Protein AF-A0A959VP70-F1 (afdb_monomer)

Mean predicted aligned error: 4.27 Å

Solvent-accessible surface area (backbone atoms only — not comparable to full-atom values): 5812 Å² total; per-residue (Å²): 128,81,68,57,70,60,53,48,41,52,46,57,47,54,52,52,54,60,50,51,51,52,50,52,56,49,32,64,74,71,65,54,56,64,55,53,54,51,55,53,47,42,51,51,36,48,51,42,22,50,36,21,54,50,50,37,68,40,92,81,50,50,71,70,53,26,52,48,22,57,71,64,46,53,84,55,87,88,55,66,69,44,52,51,52,49,47,53,60,53,57,71,51,64,88,69,80,75,81,86,130

Foldseek 3Di:
DPPVVLVVLVVQLVVLVVVLVVLVVVCVVVVPDPLVNLVVVQVSLVSNLVSLVVNLPDPPDDPVSNVVSVVSRDHRDDDPVSVVVVVVVVVVCPPVDDDDD

Structure (mmCIF, N/CA/C/O backbone):
data_AF-A0A959VP70-F1
#
_entry.id   AF-A0A959VP70-F1
#
loop_
_atom_site.group_PDB
_atom_site.id
_atom_site.type_symbol
_atom_site.label_atom_id
_atom_site.label_alt_id
_atom_site.label_comp_id
_atom_site.label_asym_id
_atom_site.label_entity_id
_atom_site.label_seq_id
_atom_site.pdbx_PDB_ins_code
_atom_site.Cartn_x
_atom_site.Cartn_y
_atom_site.Cartn_z
_atom_site.occupancy
_atom_site.B_iso_or_equiv
_atom_site.auth_seq_id
_atom_site.auth_comp_id
_atom_site.auth_asym_id
_atom_site.auth_atom_id
_atom_site.pdbx_PDB_model_num
ATOM 1 N N . GLN A 1 1 ? -4.915 9.607 29.055 1.00 54.34 1 GLN A N 1
ATOM 2 C CA . GLN A 1 1 ? -3.877 9.560 28.006 1.00 54.34 1 GLN A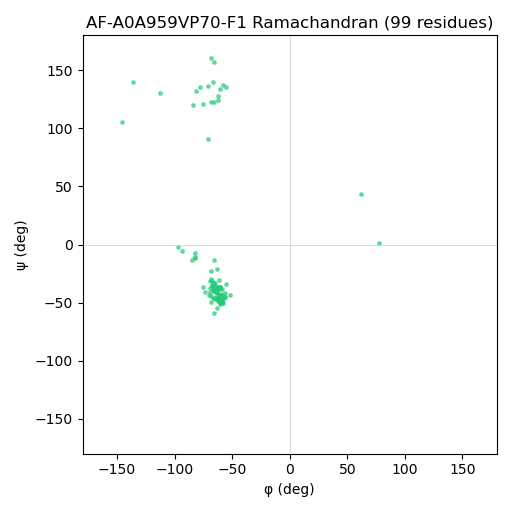 CA 1
ATOM 3 C C . GLN A 1 1 ? -4.635 9.486 26.687 1.00 54.34 1 GLN A C 1
ATOM 5 O O . GLN A 1 1 ? -5.500 8.627 26.590 1.00 54.34 1 GLN A O 1
ATOM 10 N N . LYS A 1 2 ? -4.468 10.442 25.757 1.00 60.03 2 LYS A N 1
ATOM 11 C CA . LYS A 1 2 ? -5.017 10.264 24.396 1.00 60.03 2 LYS A CA 1
ATOM 12 C C . LYS A 1 2 ? -4.408 8.979 23.841 1.00 60.03 2 LYS A C 1
ATOM 14 O O . LYS A 1 2 ? -3.226 8.753 24.089 1.00 60.03 2 LYS A O 1
ATOM 19 N N . ASP A 1 3 ? -5.206 8.156 23.175 1.00 81.50 3 ASP A N 1
ATOM 20 C CA . ASP A 1 3 ? -4.736 6.871 22.669 1.00 81.50 3 ASP A CA 1
ATOM 21 C C . ASP A 1 3 ? -3.769 7.088 21.497 1.00 81.50 3 ASP A C 1
ATOM 23 O O . ASP A 1 3 ? -4.167 7.272 20.346 1.00 81.50 3 ASP A O 1
ATOM 27 N N . LEU A 1 4 ? -2.487 7.191 21.840 1.00 86.06 4 LEU A N 1
ATOM 28 C CA . LEU A 1 4 ? -1.405 7.451 20.903 1.00 86.06 4 LEU A CA 1
ATOM 29 C C . LEU A 1 4 ? -1.209 6.266 19.956 1.00 86.06 4 LEU A C 1
ATOM 31 O O . LEU A 1 4 ? -0.949 6.484 18.778 1.00 86.06 4 LEU A O 1
ATOM 35 N N . ASP A 1 5 ? -1.396 5.045 20.455 1.00 87.44 5 ASP A N 1
ATOM 36 C CA . ASP A 1 5 ? -1.226 3.821 19.676 1.00 87.44 5 ASP A CA 1
ATOM 37 C C . ASP A 1 5 ? -2.330 3.690 18.625 1.00 87.44 5 ASP A C 1
ATOM 39 O O . ASP A 1 5 ? -2.062 3.266 17.503 1.00 87.44 5 ASP A O 1
ATOM 43 N N . PHE A 1 6 ? -3.565 4.092 18.947 1.00 91.44 6 PHE A N 1
ATOM 44 C CA . PHE A 1 6 ? -4.638 4.210 17.957 1.00 91.44 6 PHE A CA 1
ATOM 45 C C . PHE A 1 6 ? -4.291 5.237 16.871 1.00 91.44 6 PHE A C 1
ATOM 47 O O . PHE A 1 6 ? -4.432 4.960 15.680 1.00 91.44 6 PHE A O 1
ATOM 54 N N . LEU A 1 7 ? -3.843 6.433 17.274 1.00 93.25 7 LEU A N 1
ATOM 55 C CA . LEU A 1 7 ? -3.524 7.511 16.334 1.00 93.25 7 LEU A CA 1
ATOM 56 C C . LEU A 1 7 ? -2.339 7.166 15.430 1.00 93.25 7 LEU A C 1
ATOM 58 O O . LEU A 1 7 ? -2.334 7.591 14.277 1.00 93.25 7 LEU A O 1
ATOM 62 N N . LEU A 1 8 ? -1.365 6.410 15.937 1.00 94.25 8 LEU A N 1
ATOM 63 C CA . LEU A 1 8 ? -0.220 5.953 15.161 1.00 94.25 8 LEU A CA 1
ATOM 64 C C . LEU A 1 8 ? -0.665 5.027 14.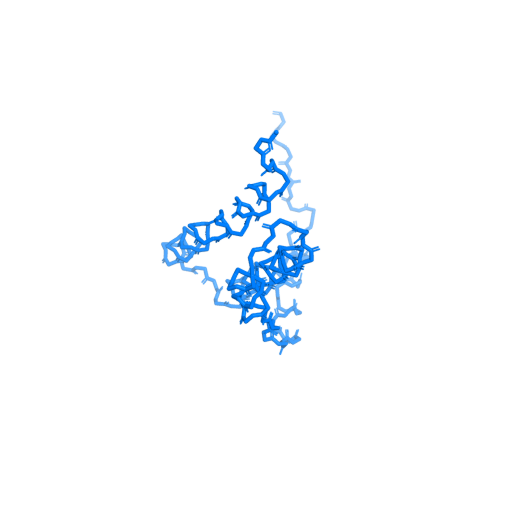024 1.00 94.25 8 LEU A C 1
ATOM 66 O O . LEU A 1 8 ? -0.429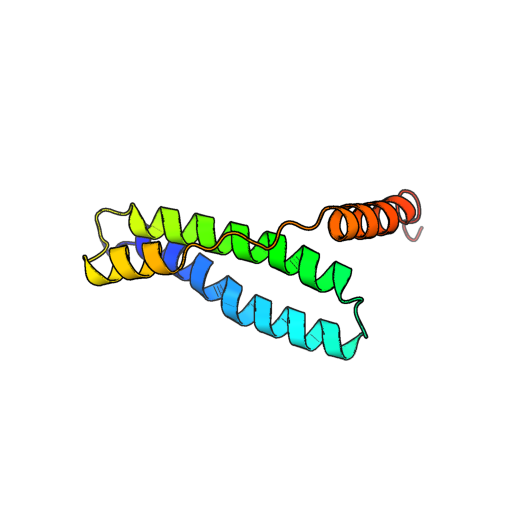 5.360 12.867 1.00 94.25 8 LEU A O 1
ATOM 70 N N . THR A 1 9 ? -1.405 3.957 14.331 1.00 95.62 9 THR A N 1
ATOM 71 C CA . THR A 1 9 ? -1.892 3.009 13.311 1.00 95.62 9 THR A CA 1
ATOM 72 C C . THR A 1 9 ? -2.845 3.666 12.320 1.00 95.62 9 THR A C 1
ATOM 74 O O . THR A 1 9 ? -2.773 3.421 11.117 1.00 95.62 9 THR A O 1
ATOM 77 N N . LEU A 1 10 ? -3.722 4.561 12.787 1.00 94.81 10 LEU A N 1
ATOM 78 C CA . LEU A 1 10 ? -4.570 5.335 11.880 1.00 94.81 10 LEU A CA 1
ATOM 79 C C . LEU A 1 10 ? -3.735 6.247 10.968 1.00 94.81 10 LEU A C 1
ATOM 81 O O . LEU A 1 10 ? -4.067 6.411 9.796 1.00 94.81 10 LEU A O 1
ATOM 85 N N . GLY A 1 11 ? -2.658 6.830 11.498 1.00 96.50 11 GLY A N 1
ATOM 86 C CA . GLY A 1 11 ? -1.695 7.614 10.734 1.00 96.50 11 GLY A CA 1
ATOM 87 C C . GLY A 1 11 ? -1.004 6.789 9.650 1.00 96.50 11 GLY A C 1
ATOM 88 O O . GLY A 1 11 ? -0.910 7.260 8.523 1.00 96.50 11 GLY A O 1
ATOM 89 N N . GLU A 1 12 ? -0.586 5.561 9.956 1.00 97.12 12 GLU A N 1
ATOM 90 C CA . GLU A 1 12 ? 0.040 4.634 8.998 1.00 97.12 12 GLU A CA 1
ATOM 91 C C . GLU A 1 12 ? -0.915 4.244 7.862 1.00 97.12 12 GLU A C 1
ATOM 93 O O . GLU A 1 12 ? -0.548 4.298 6.691 1.00 97.12 12 GLU A O 1
ATOM 98 N N . ILE A 1 13 ? -2.178 3.950 8.180 1.00 97.31 13 ILE A N 1
ATOM 99 C CA . ILE A 1 13 ? -3.218 3.719 7.165 1.00 97.31 13 ILE A CA 1
ATOM 100 C C . ILE A 1 13 ? -3.422 4.974 6.311 1.00 97.31 13 ILE A C 1
ATOM 102 O O . ILE A 1 13 ? -3.491 4.902 5.082 1.00 97.31 13 ILE A O 1
ATOM 106 N N . PHE A 1 14 ? -3.539 6.133 6.962 1.00 97.00 14 PHE A N 1
ATOM 107 C CA . PHE A 1 14 ? -3.810 7.389 6.281 1.00 97.00 14 PHE A CA 1
ATOM 108 C C . PHE A 1 14 ? -2.681 7.779 5.333 1.00 97.00 14 PHE A C 1
ATOM 110 O O . PHE A 1 14 ? -2.989 8.241 4.244 1.00 97.00 14 PHE A O 1
ATOM 117 N N . THR A 1 15 ? -1.408 7.604 5.702 1.00 97.50 15 THR A N 1
ATOM 118 C CA . THR A 1 15 ? -0.263 8.015 4.869 1.00 97.50 15 THR A CA 1
ATOM 119 C C . THR A 1 15 ? -0.134 7.191 3.592 1.00 97.50 15 THR A C 1
ATOM 121 O O . THR A 1 15 ? 0.264 7.747 2.568 1.00 97.50 15 THR A O 1
ATOM 124 N N . LEU A 1 16 ? -0.531 5.916 3.595 1.00 97.88 16 LEU A N 1
ATOM 125 C CA . LEU A 1 16 ? -0.516 5.081 2.388 1.00 97.88 16 LEU A CA 1
ATOM 126 C C . LEU A 1 16 ? -1.424 5.629 1.275 1.00 97.88 16 LEU A C 1
ATOM 128 O O . LEU A 1 16 ? -1.101 5.477 0.100 1.00 97.88 16 LEU A O 1
ATOM 132 N N . ILE A 1 17 ? -2.520 6.314 1.617 1.00 97.12 17 ILE A N 1
ATOM 133 C CA . ILE A 1 17 ? -3.477 6.863 0.642 1.00 97.12 17 ILE A CA 1
ATOM 134 C C . ILE A 1 17 ? -2.859 7.981 -0.229 1.00 97.12 17 ILE A C 1
ATOM 136 O O . ILE A 1 17 ? -2.818 7.815 -1.451 1.00 97.12 17 ILE A O 1
ATOM 140 N N . PRO A 1 18 ? -2.355 9.106 0.326 1.00 98.12 18 PRO A N 1
ATOM 141 C CA . PRO A 1 18 ? -1.718 10.148 -0.468 1.00 98.12 18 PRO A CA 1
ATOM 142 C C 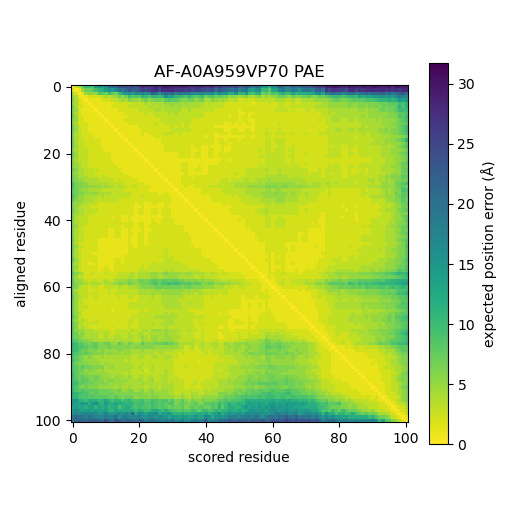. PRO A 1 18 ? -0.420 9.662 -1.118 1.00 98.12 18 PRO A C 1
ATOM 144 O O . PRO A 1 18 ? -0.140 10.075 -2.240 1.00 98.12 18 PRO A O 1
ATOM 147 N N . TYR A 1 19 ? 0.350 8.761 -0.491 1.00 98.25 19 TYR A N 1
ATOM 148 C CA . TYR A 1 19 ? 1.510 8.167 -1.168 1.00 98.25 19 TYR A CA 1
ATOM 149 C C . TYR A 1 19 ? 1.097 7.345 -2.390 1.00 98.25 19 TYR A C 1
ATOM 151 O O . TYR A 1 19 ? 1.737 7.470 -3.429 1.00 98.25 19 TYR A O 1
ATOM 159 N N . GLY A 1 20 ? 0.007 6.578 -2.312 1.00 98.06 20 GLY A N 1
ATOM 160 C CA . GLY A 1 20 ? -0.522 5.829 -3.452 1.00 98.06 20 GLY A CA 1
ATOM 161 C C . GLY A 1 20 ? -0.916 6.755 -4.601 1.00 98.06 20 GLY A C 1
ATOM 162 O O . GLY A 1 20 ? -0.548 6.508 -5.747 1.00 98.06 20 GLY A O 1
ATOM 163 N N . GLN A 1 21 ? -1.578 7.875 -4.293 1.00 98.31 21 GLN A N 1
ATOM 164 C CA . GLN A 1 21 ? -1.888 8.900 -5.292 1.00 98.31 21 GLN A CA 1
ATOM 165 C C . GLN A 1 21 ? -0.613 9.476 -5.933 1.00 98.31 21 GLN A C 1
ATOM 167 O O . GLN A 1 21 ? -0.516 9.505 -7.158 1.00 98.31 21 GLN A O 1
ATOM 172 N N . LEU A 1 22 ? 0.373 9.893 -5.131 1.00 98.50 22 LEU A N 1
ATOM 173 C CA . LEU A 1 22 ? 1.633 10.456 -5.634 1.00 98.50 22 LEU A CA 1
ATOM 174 C C . LEU A 1 22 ? 2.416 9.454 -6.493 1.00 98.50 22 LEU A C 1
ATOM 176 O O . LEU A 1 22 ? 3.019 9.840 -7.493 1.00 98.50 22 LEU A O 1
ATOM 180 N N . ILE A 1 23 ? 2.386 8.169 -6.134 1.00 98.38 23 ILE A N 1
ATOM 181 C CA . ILE A 1 23 ? 2.990 7.089 -6.922 1.00 98.38 23 ILE A CA 1
ATOM 182 C C . ILE A 1 23 ? 2.294 6.972 -8.281 1.00 98.38 23 ILE A C 1
ATOM 184 O O . ILE A 1 23 ? 2.984 6.931 -9.298 1.00 98.38 23 ILE A O 1
ATOM 188 N N . CYS A 1 24 ? 0.958 6.977 -8.327 1.00 98.31 24 CYS A N 1
ATOM 189 C CA . CYS A 1 24 ? 0.204 6.947 -9.586 1.00 98.31 24 CYS A CA 1
ATOM 190 C C . CYS A 1 24 ? 0.488 8.170 -10.469 1.00 98.31 24 CYS A C 1
ATOM 192 O O . CYS A 1 24 ? 0.710 8.027 -11.672 1.00 98.31 24 CYS A O 1
ATOM 194 N N . GLU A 1 25 ? 0.506 9.368 -9.882 1.00 98.44 25 GLU A N 1
ATOM 195 C CA . GLU A 1 25 ? 0.818 10.607 -10.601 1.00 98.44 25 GLU A CA 1
ATOM 196 C C . GLU A 1 25 ? 2.229 10.557 -11.194 1.00 98.44 25 GLU A C 1
ATOM 198 O O . GLU A 1 25 ? 2.417 10.804 -12.386 1.00 98.44 25 GLU A O 1
ATOM 203 N N . GLN A 1 26 ? 3.219 10.162 -10.391 1.00 98.38 26 GLN A N 1
ATOM 204 C CA . GLN A 1 26 ? 4.598 10.057 -10.850 1.00 98.38 26 GLN A CA 1
ATOM 205 C C . GLN A 1 26 ? 4.769 8.965 -11.910 1.00 98.38 26 GLN A C 1
ATOM 207 O O . GLN A 1 26 ? 5.490 9.178 -12.885 1.00 98.38 26 GLN A O 1
ATOM 212 N N . ALA A 1 27 ? 4.097 7.822 -11.756 1.00 98.31 27 ALA A N 1
ATOM 213 C CA . ALA A 1 27 ? 4.116 6.731 -12.725 1.00 98.31 27 ALA A CA 1
ATOM 214 C C . ALA A 1 27 ? 3.612 7.190 -14.099 1.00 98.31 27 ALA A C 1
ATOM 216 O O . ALA A 1 27 ? 4.250 6.897 -15.113 1.00 98.31 27 ALA A O 1
ATOM 217 N N . ALA A 1 28 ? 2.533 7.977 -14.131 1.00 98.06 28 ALA A N 1
ATOM 218 C CA . ALA A 1 28 ? 2.023 8.574 -15.360 1.00 98.06 28 ALA A CA 1
ATOM 219 C C . ALA A 1 28 ? 3.018 9.572 -15.981 1.00 98.06 28 ALA A C 1
ATOM 221 O O . ALA A 1 28 ? 3.194 9.580 -17.198 1.00 98.06 28 ALA A O 1
ATOM 222 N N . LEU A 1 29 ? 3.702 10.381 -15.161 1.00 98.31 29 LEU A N 1
ATOM 223 C CA . LEU A 1 29 ? 4.686 11.363 -15.635 1.00 98.31 29 LEU A CA 1
ATOM 224 C C . LEU A 1 29 ? 5.922 10.725 -16.283 1.00 98.31 29 LEU A C 1
ATOM 226 O O . LEU A 1 29 ? 6.438 11.266 -17.260 1.00 98.31 29 LEU A O 1
ATOM 230 N N . ILE A 1 30 ? 6.406 9.600 -15.750 1.00 98.06 30 ILE A N 1
ATOM 231 C CA . ILE A 1 30 ? 7.627 8.939 -16.246 1.00 98.06 30 ILE A CA 1
ATOM 232 C C . ILE A 1 30 ? 7.349 7.789 -17.221 1.00 98.06 30 ILE A C 1
ATOM 234 O O . ILE A 1 30 ? 8.296 7.177 -17.711 1.00 98.06 30 ILE A O 1
ATOM 238 N N . GLY A 1 31 ? 6.077 7.476 -17.490 1.00 97.12 31 GLY A N 1
ATOM 239 C CA . GLY A 1 31 ? 5.695 6.311 -18.290 1.00 97.12 31 GLY A CA 1
ATOM 240 C C . GLY A 1 31 ? 6.147 4.999 -17.648 1.00 97.12 31 GLY A C 1
ATOM 241 O O . GLY A 1 31 ? 6.710 4.140 -18.328 1.00 97.12 31 GLY A O 1
ATOM 242 N N . LEU A 1 32 ? 5.967 4.870 -16.329 1.00 96.50 32 LEU A N 1
ATOM 243 C CA . LEU A 1 32 ? 6.380 3.680 -15.591 1.00 96.50 32 LEU A CA 1
ATOM 244 C C . LEU A 1 32 ? 5.637 2.446 -16.136 1.00 96.50 32 LEU A C 1
ATOM 246 O O . LEU A 1 32 ? 4.418 2.512 -16.306 1.00 96.50 32 LEU A O 1
ATOM 250 N N . PRO A 1 33 ? 6.332 1.319 -16.377 1.00 95.12 33 PRO A N 1
ATOM 251 C CA . PRO A 1 33 ? 5.678 0.074 -16.756 1.00 95.12 33 PRO A CA 1
ATOM 252 C C . PRO A 1 33 ? 4.608 -0.346 -15.740 1.00 95.12 33 PRO A C 1
ATOM 254 O O . PRO A 1 33 ? 4.844 -0.306 -14.531 1.00 95.12 33 PRO A O 1
ATOM 257 N N . GLU A 1 34 ? 3.448 -0.765 -16.247 1.00 94.31 34 GLU A N 1
ATOM 258 C CA . GLU A 1 34 ? 2.282 -1.149 -15.438 1.00 94.31 34 GLU A CA 1
ATOM 259 C C . GLU A 1 34 ? 2.603 -2.299 -14.479 1.00 94.31 34 GLU A C 1
ATOM 261 O O . GLU A 1 34 ? 2.229 -2.253 -13.315 1.00 94.31 34 GLU A O 1
ATOM 266 N N . ASP A 1 35 ? 3.405 -3.269 -14.916 1.00 94.94 35 ASP A N 1
ATOM 267 C CA . ASP A 1 35 ? 3.830 -4.396 -14.086 1.00 94.94 35 ASP A CA 1
ATOM 268 C C . ASP A 1 35 ? 4.667 -3.959 -12.868 1.00 94.94 35 ASP A C 1
ATOM 270 O O . ASP A 1 35 ? 4.510 -4.497 -11.772 1.00 94.94 35 ASP A O 1
ATOM 274 N N . THR A 1 36 ? 5.512 -2.936 -13.023 1.00 95.44 36 THR A N 1
ATOM 275 C CA . THR A 1 36 ? 6.246 -2.331 -11.905 1.00 95.44 36 THR A CA 1
ATOM 276 C C . THR A 1 36 ? 5.306 -1.561 -10.975 1.00 95.44 36 THR A C 1
ATOM 278 O O . THR A 1 36 ? 5.434 -1.679 -9.756 1.00 95.44 36 THR A O 1
ATOM 281 N N . LEU A 1 37 ? 4.369 -0.781 -11.526 1.00 96.75 37 LEU A N 1
ATOM 282 C CA . LEU A 1 37 ? 3.387 -0.031 -10.733 1.00 96.75 37 LEU A CA 1
ATOM 283 C C . LEU A 1 37 ? 2.528 -0.978 -9.887 1.00 96.75 37 LEU A C 1
ATOM 285 O O . LEU A 1 37 ? 2.419 -0.809 -8.673 1.00 96.75 37 LEU A O 1
ATOM 289 N N . ASP A 1 38 ? 1.994 -2.020 -10.507 1.00 96.25 38 ASP A N 1
ATOM 290 C CA . ASP A 1 38 ? 1.201 -3.048 -9.846 1.00 96.25 38 ASP A CA 1
ATOM 291 C C . ASP A 1 38 ? 1.990 -3.782 -8.757 1.00 96.25 38 ASP A C 1
ATOM 293 O 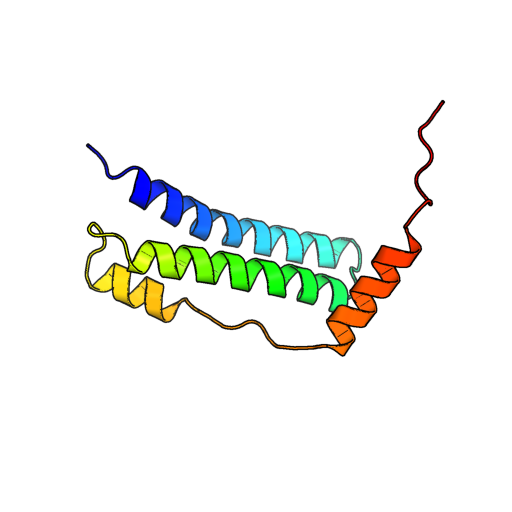O . ASP A 1 38 ? 1.443 -4.104 -7.701 1.00 96.25 38 ASP A O 1
ATOM 297 N N . GLN A 1 39 ? 3.288 -4.023 -8.970 1.00 96.00 39 GLN A N 1
ATOM 298 C CA . GLN A 1 39 ? 4.136 -4.653 -7.960 1.00 96.00 39 GLN A CA 1
ATOM 299 C C . GLN A 1 39 ? 4.391 -3.739 -6.750 1.00 96.00 39 GLN A C 1
ATOM 301 O O . GLN A 1 39 ? 4.506 -4.240 -5.630 1.00 96.00 39 GLN A O 1
ATOM 306 N N . ILE A 1 40 ? 4.438 -2.414 -6.942 1.00 96.31 40 ILE A N 1
ATOM 307 C CA . ILE A 1 40 ? 4.457 -1.447 -5.831 1.00 96.31 40 ILE A CA 1
ATOM 308 C C . ILE A 1 40 ? 3.137 -1.532 -5.054 1.00 96.31 40 ILE A C 1
ATOM 310 O O . ILE A 1 40 ? 3.146 -1.623 -3.825 1.00 96.31 40 ILE A O 1
ATOM 314 N N . PHE A 1 41 ? 2.000 -1.565 -5.753 1.00 97.00 41 PHE A N 1
ATOM 315 C CA . PHE A 1 41 ? 0.686 -1.642 -5.111 1.00 97.00 41 PHE A CA 1
ATOM 316 C C . PHE A 1 41 ? 0.419 -2.983 -4.417 1.00 97.00 41 PHE A C 1
ATOM 318 O O . PHE A 1 41 ? -0.257 -2.992 -3.389 1.00 97.00 41 PHE A O 1
ATOM 325 N N . ASP A 1 42 ? 0.984 -4.099 -4.888 1.00 96.88 42 ASP A N 1
ATOM 326 C CA . ASP A 1 42 ? 0.948 -5.375 -4.158 1.00 96.88 42 ASP A CA 1
ATOM 327 C C . ASP A 1 42 ? 1.532 -5.228 -2.742 1.00 96.88 42 ASP A C 1
ATOM 329 O O . ASP A 1 42 ? 0.929 -5.716 -1.784 1.00 96.88 42 ASP A O 1
ATOM 333 N N . VAL A 1 43 ? 2.641 -4.496 -2.589 1.00 95.56 43 VAL A N 1
ATOM 334 C CA . VAL A 1 43 ? 3.236 -4.194 -1.276 1.00 95.56 43 VAL A CA 1
ATOM 335 C C . VAL A 1 43 ? 2.332 -3.252 -0.479 1.00 95.56 43 VAL A C 1
ATOM 337 O O . VAL A 1 43 ? 1.975 -3.566 0.654 1.00 95.56 43 VAL A O 1
ATOM 340 N N . MET A 1 44 ? 1.873 -2.152 -1.084 1.00 97.81 44 MET A N 1
ATOM 341 C CA . MET A 1 44 ? 1.027 -1.170 -0.389 1.00 97.81 44 MET A CA 1
ATOM 342 C C . MET A 1 44 ? -0.291 -1.764 0.126 1.00 97.81 44 MET A C 1
ATOM 344 O O . MET A 1 44 ? -0.729 -1.423 1.222 1.00 97.81 44 MET A O 1
ATOM 348 N N . ILE A 1 45 ? -0.927 -2.664 -0.632 1.00 97.50 45 ILE A N 1
ATOM 349 C CA . ILE A 1 45 ? -2.167 -3.341 -0.218 1.00 97.50 45 ILE A CA 1
ATOM 350 C C . ILE A 1 45 ? -1.909 -4.263 0.982 1.00 97.50 45 ILE A C 1
ATOM 352 O O . ILE A 1 45 ? -2.755 -4.352 1.879 1.00 97.50 45 ILE A O 1
ATOM 356 N N . ARG A 1 46 ? -0.756 -4.947 1.019 1.00 97.69 46 ARG A N 1
ATOM 357 C CA . ARG A 1 46 ? -0.365 -5.802 2.154 1.00 97.69 46 ARG A CA 1
ATOM 358 C C . ARG A 1 46 ? -0.117 -4.968 3.402 1.00 97.69 46 ARG A C 1
ATOM 360 O O . ARG A 1 46 ? -0.653 -5.320 4.449 1.00 97.69 46 ARG A O 1
ATOM 367 N N . ASP A 1 47 ? 0.610 -3.862 3.272 1.00 97.94 47 ASP A N 1
ATOM 368 C CA . ASP A 1 47 ? 0.881 -2.945 4.382 1.00 97.94 47 ASP A CA 1
ATOM 369 C C . ASP A 1 47 ? -0.422 -2.340 4.913 1.00 97.94 47 ASP A C 1
ATOM 371 O O . ASP A 1 47 ? -0.714 -2.429 6.105 1.00 97.94 47 ASP A O 1
ATOM 375 N N . PHE A 1 48 ? -1.279 -1.832 4.022 1.00 98.31 48 PHE A N 1
ATOM 376 C CA . PHE A 1 48 ? -2.592 -1.301 4.391 1.00 98.31 48 PHE A CA 1
ATOM 377 C C . PHE A 1 48 ? -3.432 -2.345 5.138 1.00 98.31 48 PHE A C 1
ATOM 379 O O . PH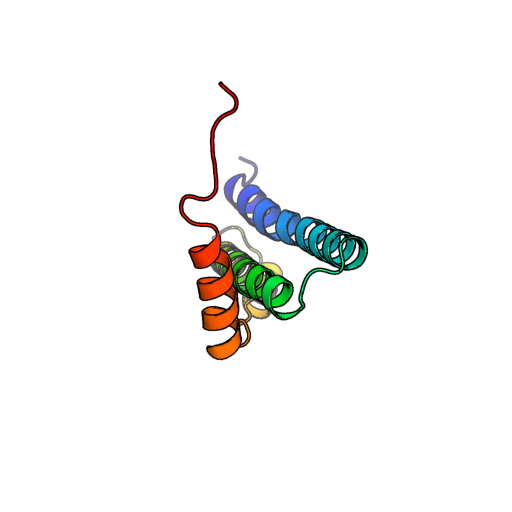E A 1 48 ? -4.028 -2.050 6.174 1.00 98.31 48 PHE A O 1
ATOM 386 N N . SER A 1 49 ? -3.453 -3.584 4.642 1.00 98.12 49 SER A N 1
ATOM 387 C CA . SER A 1 49 ? -4.191 -4.682 5.270 1.00 98.12 49 SER A CA 1
ATOM 388 C C . SER A 1 49 ? -3.610 -5.089 6.624 1.00 98.12 49 SER A C 1
ATOM 390 O O . SER A 1 49 ? -4.373 -5.438 7.525 1.00 98.12 49 SER A O 1
ATOM 392 N N . ALA A 1 50 ? -2.288 -5.026 6.798 1.00 97.94 50 ALA A N 1
ATOM 393 C CA . ALA A 1 50 ? -1.634 -5.285 8.077 1.00 97.94 50 ALA A CA 1
ATOM 394 C C . ALA A 1 50 ? -2.021 -4.227 9.120 1.00 97.94 50 ALA A C 1
ATOM 396 O O . ALA A 1 50 ? -2.457 -4.583 10.216 1.00 97.94 50 ALA A O 1
ATOM 397 N N . TYR A 1 51 ? -1.970 -2.942 8.759 1.00 97.81 51 TYR A N 1
ATOM 398 C CA . TYR A 1 51 ? -2.390 -1.861 9.652 1.00 97.81 51 TYR A CA 1
ATOM 399 C C . TYR A 1 51 ? -3.895 -1.885 9.939 1.00 97.81 51 TYR A C 1
ATOM 401 O O . TYR A 1 51 ? -4.314 -1.618 11.064 1.00 97.81 51 TYR A O 1
ATOM 409 N N . ALA A 1 52 ? -4.727 -2.256 8.963 1.00 97.88 52 ALA A N 1
ATOM 410 C CA . ALA A 1 52 ? -6.160 -2.442 9.177 1.00 97.88 52 ALA A CA 1
ATOM 411 C C . ALA A 1 52 ? -6.446 -3.597 10.157 1.00 97.88 52 ALA A C 1
ATOM 413 O O . ALA A 1 52 ? -7.294 -3.466 11.042 1.00 97.88 52 ALA A O 1
ATOM 414 N N . ALA A 1 53 ? -5.705 -4.705 10.063 1.00 97.69 53 ALA A N 1
ATOM 415 C CA . ALA A 1 53 ? -5.800 -5.799 11.028 1.00 97.69 53 ALA A CA 1
ATOM 416 C C . ALA A 1 53 ? -5.343 -5.372 12.434 1.00 97.69 53 ALA A C 1
ATOM 418 O O . ALA A 1 53 ? -5.993 -5.723 13.420 1.00 97.69 53 ALA A O 1
ATOM 419 N N . GLU A 1 54 ? -4.272 -4.582 12.535 1.00 96.94 54 GLU A N 1
ATOM 420 C CA . GLU A 1 54 ? -3.835 -4.015 13.811 1.00 96.94 54 GLU A CA 1
ATOM 421 C C . GLU A 1 54 ? -4.901 -3.088 14.403 1.00 96.94 54 GLU A C 1
ATOM 423 O O . GLU A 1 54 ? -5.247 -3.231 15.576 1.00 96.94 54 GLU A O 1
ATOM 428 N N . LEU A 1 55 ? -5.460 -2.180 13.596 1.00 96.56 55 LEU A N 1
ATOM 429 C CA . LEU A 1 55 ? -6.505 -1.257 14.026 1.00 96.56 55 LEU A CA 1
ATOM 430 C C . LEU A 1 55 ? -7.715 -2.024 14.567 1.00 96.56 55 LEU A C 1
ATOM 432 O O . LEU A 1 55 ? -8.171 -1.709 15.659 1.00 96.56 55 LEU A O 1
ATOM 436 N N . HIS A 1 56 ? -8.181 -3.061 13.864 1.00 95.81 56 HIS A N 1
ATOM 437 C CA . HIS A 1 56 ? -9.275 -3.926 14.321 1.00 95.81 56 HIS A CA 1
ATOM 438 C C . HIS A 1 56 ? -9.015 -4.555 15.703 1.00 95.81 56 HIS A C 1
ATOM 440 O O . HIS A 1 56 ? -9.948 -4.747 16.478 1.00 95.81 56 HIS A O 1
ATOM 446 N N . GLY A 1 57 ? -7.758 -4.881 16.020 1.00 93.00 57 GLY A N 1
ATOM 447 C CA . GLY A 1 57 ? -7.376 -5.533 17.273 1.00 93.00 57 GLY A CA 1
ATOM 448 C C . GLY A 1 57 ? -7.203 -4.601 18.478 1.00 93.00 57 GLY A C 1
ATOM 449 O O . GLY A 1 57 ? -6.995 -5.096 19.590 1.00 93.00 57 GLY A O 1
ATOM 450 N N . LYS A 1 58 ? -7.257 -3.272 18.310 1.00 92.75 58 LYS A N 1
ATOM 451 C CA . LYS A 1 58 ? -7.040 -2.333 19.425 1.00 92.75 58 LYS A CA 1
ATOM 452 C C . LYS A 1 58 ? -8.275 -2.231 20.318 1.00 92.75 58 LYS A C 1
ATOM 454 O O . LYS A 1 58 ? -9.391 -2.028 19.860 1.00 92.75 58 LYS A O 1
ATOM 459 N N . THR A 1 59 ? -8.069 -2.258 21.634 1.00 91.25 59 THR A N 1
ATOM 460 C CA . THR A 1 59 ? -9.152 -2.166 22.636 1.00 91.25 59 THR A CA 1
ATOM 461 C C . THR A 1 59 ? -9.882 -0.821 22.649 1.00 91.25 59 THR A C 1
ATOM 463 O O . THR A 1 59 ? -10.940 -0.700 23.264 1.00 91.25 59 THR A O 1
ATOM 466 N N . SER A 1 60 ? -9.326 0.194 21.993 1.00 91.25 60 SER A N 1
ATOM 467 C CA . SER A 1 60 ? -9.884 1.539 21.896 1.00 91.25 60 SER A CA 1
ATOM 468 C C . SER A 1 60 ? -10.734 1.794 20.663 1.00 91.25 60 SER A C 1
ATOM 470 O O . SER A 1 60 ? -11.341 2.865 20.567 1.00 91.25 60 SER A O 1
ATOM 472 N N . THR A 1 61 ? -10.818 0.846 19.728 1.00 93.38 61 THR A N 1
ATOM 473 C CA . THR A 1 61 ? -11.745 0.981 18.608 1.00 93.38 61 THR A CA 1
ATOM 474 C C . THR A 1 61 ? -13.182 0.829 19.075 1.00 93.38 61 THR A C 1
ATOM 476 O O . THR A 1 61 ? -13.523 -0.085 19.823 1.00 93.38 61 THR A O 1
ATOM 479 N N . THR A 1 62 ? -14.050 1.696 18.571 1.00 94.44 62 THR A N 1
ATOM 480 C CA . THR A 1 62 ? -15.496 1.452 18.588 1.00 94.44 62 THR A CA 1
ATOM 481 C C . THR A 1 62 ? -15.854 0.300 17.647 1.00 94.44 62 THR A C 1
ATOM 483 O O . THR A 1 62 ? -15.124 0.025 16.696 1.00 94.44 62 THR A O 1
ATOM 486 N N . GLU A 1 63 ? -17.026 -0.306 17.843 1.00 95.88 63 GLU A N 1
ATOM 487 C CA . GLU A 1 63 ? -17.544 -1.365 16.963 1.00 95.88 63 GLU A CA 1
ATOM 488 C C . GLU A 1 63 ? -17.537 -0.950 15.481 1.00 95.88 63 GLU A C 1
ATOM 490 O O . GLU A 1 63 ? -17.082 -1.688 14.613 1.00 95.88 63 GLU A O 1
ATOM 495 N N . ALA A 1 64 ? -17.966 0.282 15.188 1.00 97.25 64 ALA A N 1
ATOM 496 C CA . ALA A 1 64 ? -17.991 0.803 13.824 1.00 97.25 64 ALA A CA 1
ATOM 497 C C . ALA A 1 64 ? -16.584 0.936 13.213 1.00 97.25 64 ALA A C 1
ATOM 499 O O . ALA A 1 64 ? -16.403 0.698 12.021 1.00 97.25 64 ALA A O 1
ATOM 500 N N . GLN A 1 65 ? -15.582 1.305 14.017 1.00 95.94 65 GLN A N 1
ATOM 501 C CA . GLN A 1 65 ? -14.191 1.400 13.564 1.00 95.94 65 GLN A CA 1
ATOM 502 C C . GLN A 1 65 ? -13.572 0.016 13.360 1.00 95.94 65 GLN A C 1
ATOM 504 O O . GLN A 1 65 ? -12.872 -0.186 12.370 1.00 95.94 65 GLN A O 1
ATOM 509 N N . ALA A 1 66 ? -13.851 -0.934 14.256 1.00 96.12 66 ALA A N 1
ATOM 510 C CA . ALA A 1 66 ? -13.380 -2.309 14.137 1.00 96.12 66 ALA A CA 1
ATOM 511 C C . ALA A 1 66 ? -13.972 -3.004 12.901 1.00 96.12 66 ALA A C 1
ATOM 513 O O . ALA A 1 66 ? -13.247 -3.695 12.182 1.00 96.12 66 ALA A O 1
ATOM 514 N N . GLU A 1 67 ? -15.260 -2.789 12.620 1.00 97.81 67 GLU A N 1
ATOM 515 C CA . GLU A 1 67 ? -15.917 -3.334 11.431 1.00 97.81 67 GLU A CA 1
ATOM 516 C C . GLU A 1 67 ? -15.399 -2.676 10.149 1.00 97.81 67 GLU A C 1
ATOM 518 O O . GLU A 1 67 ? -15.119 -3.372 9.172 1.00 97.81 67 GLU A O 1
ATOM 523 N N . TRP A 1 68 ? -15.183 -1.355 10.160 1.00 97.75 68 TRP A N 1
ATOM 524 C CA . TRP A 1 68 ? -14.543 -0.671 9.036 1.00 97.75 68 TRP A CA 1
ATOM 525 C C . TRP A 1 68 ? -13.152 -1.246 8.754 1.00 97.75 68 TRP A C 1
ATOM 527 O O . TRP A 1 68 ? -12.872 -1.631 7.619 1.00 97.75 68 TRP A O 1
ATOM 537 N N . ALA A 1 69 ? -12.312 -1.371 9.783 1.00 97.44 69 ALA A N 1
ATOM 538 C CA . ALA A 1 69 ? -10.958 -1.893 9.658 1.00 97.44 69 ALA A CA 1
ATOM 539 C C . ALA A 1 69 ? -10.962 -3.317 9.079 1.00 97.44 69 ALA A C 1
ATOM 541 O O . ALA A 1 69 ? -10.243 -3.604 8.126 1.00 97.44 69 ALA A O 1
ATOM 542 N N . ARG A 1 70 ? -11.864 -4.180 9.563 1.00 97.44 70 ARG A N 1
ATOM 543 C CA . ARG A 1 70 ? -12.067 -5.532 9.025 1.00 97.44 70 ARG A CA 1
ATOM 544 C C . ARG A 1 70 ? -12.487 -5.518 7.554 1.00 97.44 70 ARG A C 1
ATOM 546 O O . ARG A 1 70 ? -11.971 -6.309 6.771 1.00 97.44 70 ARG A O 1
ATOM 553 N N . SER A 1 71 ? -13.406 -4.627 7.180 1.00 97.75 71 SER A N 1
ATOM 554 C CA . SER A 1 71 ? -13.892 -4.491 5.799 1.00 97.75 71 SER A CA 1
ATOM 555 C C . SER A 1 71 ? -12.836 -3.958 4.827 1.00 97.75 71 SER A C 1
ATOM 557 O O . SER A 1 71 ? -12.937 -4.192 3.626 1.00 97.75 71 SER A O 1
ATOM 559 N N . ALA A 1 72 ? -11.823 -3.257 5.342 1.00 96.81 72 ALA A N 1
ATOM 560 C CA . ALA A 1 72 ? -10.771 -2.645 4.545 1.00 96.81 72 ALA A CA 1
ATOM 561 C C . ALA A 1 72 ? -9.617 -3.617 4.214 1.00 96.81 72 ALA A C 1
ATOM 563 O O . ALA A 1 72 ? -8.811 -3.337 3.327 1.00 96.81 72 ALA A O 1
ATOM 564 N N . ILE A 1 73 ? -9.545 -4.774 4.885 1.00 97.81 73 ILE A N 1
ATOM 565 C CA . ILE A 1 73 ? -8.546 -5.817 4.615 1.00 97.81 73 ILE A CA 1
ATOM 566 C C . ILE A 1 73 ? -8.815 -6.443 3.246 1.00 97.81 73 ILE A C 1
ATOM 568 O O . ILE A 1 73 ? -9.882 -7.007 3.002 1.00 97.81 73 ILE A O 1
ATOM 572 N N . THR A 1 74 ? -7.819 -6.396 2.362 1.00 95.62 74 THR A N 1
ATOM 573 C CA . THR A 1 74 ? -7.914 -6.927 0.998 1.00 95.62 74 THR A CA 1
ATOM 574 C C . THR A 1 74 ? -6.653 -7.700 0.637 1.00 95.62 74 THR A C 1
ATOM 576 O O . THR A 1 74 ? -5.536 -7.296 0.943 1.00 95.62 74 THR A O 1
ATOM 579 N N . ARG A 1 75 ? -6.813 -8.833 -0.052 1.00 95.38 75 ARG A N 1
ATOM 580 C CA . ARG A 1 75 ? -5.670 -9.556 -0.619 1.00 95.38 75 ARG A CA 1
ATOM 581 C C . ARG A 1 75 ? -5.267 -8.899 -1.949 1.00 95.38 75 ARG A C 1
ATOM 583 O O . ARG A 1 75 ? -6.150 -8.714 -2.787 1.00 95.38 75 ARG A O 1
ATOM 590 N N . PRO A 1 76 ? -3.975 -8.606 -2.185 1.00 94.06 76 PRO A N 1
ATOM 591 C CA . PRO A 1 76 ? -3.530 -8.148 -3.497 1.00 94.06 76 PRO A CA 1
ATOM 592 C C . PRO A 1 76 ? -3.702 -9.244 -4.558 1.00 94.06 76 PRO A C 1
ATOM 594 O O . PRO A 1 76 ? -3.733 -10.439 -4.252 1.00 94.06 76 PRO A O 1
ATOM 597 N N . VAL A 1 77 ? -3.799 -8.844 -5.823 1.00 93.56 77 VAL A N 1
ATOM 598 C CA . VAL A 1 77 ? -3.902 -9.794 -6.937 1.00 93.56 77 VAL A CA 1
ATOM 599 C C . VAL A 1 77 ? -2.600 -10.585 -7.048 1.00 93.56 77 VAL A C 1
ATOM 601 O O . VAL A 1 77 ? -1.530 -10.000 -7.211 1.00 93.56 77 VAL A O 1
ATOM 604 N N . VAL A 1 78 ? -2.700 -11.914 -6.966 1.00 90.94 78 VAL A N 1
ATOM 605 C CA . VAL A 1 78 ? -1.558 -12.818 -7.139 1.00 90.94 78 VAL A CA 1
ATOM 606 C C . VAL A 1 78 ? -1.213 -12.894 -8.621 1.00 90.94 78 VAL A C 1
ATOM 608 O O . VAL A 1 78 ? -2.047 -13.313 -9.419 1.00 90.94 78 VAL A O 1
ATOM 611 N N . ASP A 1 79 ? 0.015 -12.518 -8.963 1.00 93.94 79 ASP A N 1
ATOM 612 C CA . ASP A 1 79 ? 0.540 -12.557 -10.325 1.00 93.94 79 ASP A CA 1
ATOM 613 C C . ASP A 1 79 ? 2.036 -12.899 -10.275 1.00 93.94 79 ASP A C 1
ATOM 615 O O . ASP A 1 79 ? 2.858 -12.090 -9.835 1.00 93.94 79 ASP A O 1
ATOM 619 N N . GLN A 1 80 ? 2.368 -14.137 -10.647 1.00 93.94 80 GLN A N 1
ATOM 620 C CA . GLN A 1 80 ? 3.745 -14.631 -10.613 1.00 93.94 80 GLN A CA 1
ATOM 621 C C . GLN A 1 80 ? 4.573 -14.071 -11.773 1.00 93.94 80 GLN A C 1
ATOM 623 O O . GLN A 1 80 ? 5.736 -13.731 -11.573 1.00 93.94 80 GLN A O 1
ATOM 628 N N . ASP A 1 81 ? 3.970 -13.916 -12.952 1.00 95.19 81 ASP A N 1
ATOM 629 C CA . ASP A 1 81 ? 4.660 -13.419 -14.143 1.00 95.19 81 ASP A CA 1
ATOM 630 C C . ASP A 1 81 ? 5.082 -11.955 -13.943 1.00 95.19 81 ASP A C 1
ATOM 632 O O . ASP A 1 81 ? 6.207 -11.569 -14.275 1.00 95.19 81 ASP A O 1
ATOM 636 N N . ARG A 1 82 ? 4.216 -11.144 -13.315 1.00 94.69 82 ARG A N 1
ATOM 637 C CA . ARG A 1 82 ? 4.551 -9.779 -12.880 1.00 94.69 82 ARG A CA 1
ATOM 638 C C . ARG A 1 82 ? 5.726 -9.766 -11.905 1.00 94.69 82 ARG A C 1
ATOM 640 O O . ARG A 1 82 ? 6.656 -8.978 -12.086 1.00 94.69 82 ARG A O 1
ATOM 647 N N . PHE A 1 83 ? 5.687 -10.617 -10.878 1.00 93.38 83 PHE A N 1
ATOM 648 C CA . PHE A 1 83 ? 6.756 -10.693 -9.882 1.00 93.38 83 PHE A CA 1
ATOM 649 C C . PHE A 1 83 ? 8.098 -11.042 -10.537 1.00 93.38 83 PHE A C 1
ATOM 651 O O . PHE A 1 83 ? 9.091 -10.350 -10.309 1.00 93.38 83 PHE A O 1
ATOM 658 N N . ASP A 1 84 ? 8.115 -12.063 -11.395 1.00 95.19 84 ASP A N 1
ATOM 659 C CA . ASP A 1 84 ? 9.322 -12.521 -12.086 1.00 95.19 84 ASP A CA 1
ATOM 660 C C . ASP A 1 84 ? 9.863 -11.446 -13.049 1.00 95.19 84 ASP A C 1
ATOM 662 O O 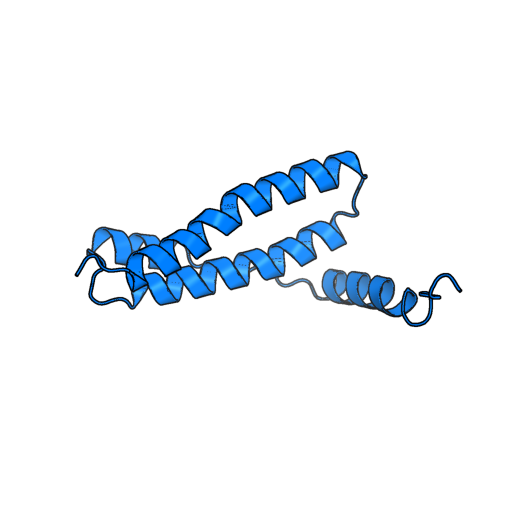. ASP A 1 84 ? 11.071 -11.203 -13.091 1.00 95.19 84 ASP A O 1
ATOM 666 N N . SER A 1 85 ? 8.983 -10.730 -13.762 1.00 94.88 85 SER A N 1
ATOM 667 C CA . SER A 1 85 ? 9.362 -9.592 -14.618 1.00 94.88 85 SER A CA 1
ATOM 668 C C . SER A 1 85 ? 10.076 -8.490 -13.828 1.00 94.88 85 SER A C 1
ATOM 670 O O . SER A 1 85 ? 11.167 -8.043 -14.202 1.00 94.88 85 SER A O 1
ATOM 672 N N . VAL A 1 86 ? 9.493 -8.057 -12.705 1.00 94.62 86 VAL A N 1
ATOM 673 C CA . VAL A 1 86 ? 10.083 -7.016 -11.848 1.00 94.62 86 VAL A CA 1
ATOM 674 C C . VAL A 1 86 ? 11.383 -7.500 -11.202 1.00 94.62 86 VAL A C 1
ATOM 676 O O . VAL A 1 86 ? 12.349 -6.732 -11.105 1.00 94.62 86 VAL A O 1
ATOM 679 N N . TRP A 1 87 ? 11.445 -8.773 -10.810 1.00 94.25 87 TRP A N 1
ATOM 680 C CA . TRP A 1 87 ? 12.651 -9.393 -10.271 1.00 94.25 87 TRP A CA 1
ATOM 681 C C . TRP A 1 87 ? 13.809 -9.361 -11.271 1.00 94.25 87 TRP A C 1
ATOM 683 O O . TRP A 1 87 ? 14.887 -8.867 -10.933 1.00 94.25 87 TRP A O 1
ATOM 693 N N . GLU A 1 88 ? 13.597 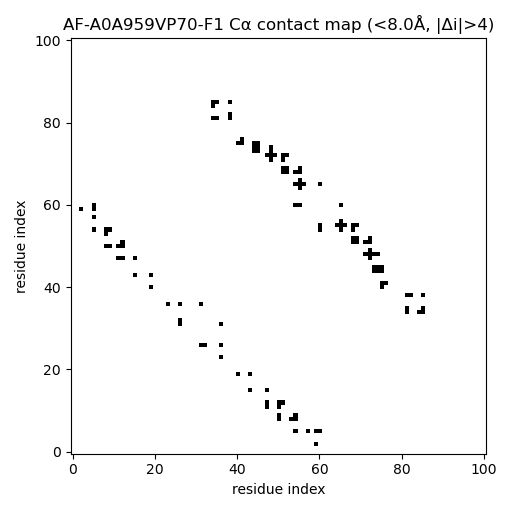-9.806 -12.512 1.00 95.44 88 GLU A N 1
ATOM 694 C CA . GLU A 1 88 ? 14.653 -9.813 -13.531 1.00 95.44 88 GLU A CA 1
ATOM 695 C C . GLU A 1 88 ? 15.112 -8.392 -13.895 1.00 95.44 88 GLU A C 1
ATOM 697 O O . GLU A 1 88 ? 16.319 -8.143 -13.977 1.00 95.44 88 GLU A O 1
ATOM 702 N N . LYS A 1 89 ? 14.186 -7.424 -14.008 1.00 93.12 89 LYS A N 1
ATOM 703 C CA . LYS A 1 89 ? 14.528 -5.997 -14.190 1.00 93.12 89 LYS A CA 1
ATOM 704 C C . LYS A 1 89 ? 15.429 -5.482 -13.067 1.00 93.12 89 LYS A C 1
ATOM 706 O O . LYS A 1 89 ? 16.424 -4.812 -13.331 1.00 93.12 89 LYS A O 1
ATOM 711 N N . THR A 1 90 ? 15.097 -5.807 -11.819 1.00 92.12 90 THR A N 1
ATOM 712 C CA . THR A 1 90 ? 15.858 -5.371 -10.636 1.00 92.12 90 THR A CA 1
ATOM 713 C C . THR A 1 90 ? 17.229 -6.035 -10.590 1.00 92.12 90 THR A C 1
ATOM 715 O O . THR A 1 90 ? 18.245 -5.377 -10.366 1.00 92.12 90 THR A O 1
ATOM 718 N N . ARG A 1 91 ? 17.278 -7.342 -10.853 1.00 94.69 91 ARG A N 1
ATOM 719 C CA . ARG A 1 91 ? 18.511 -8.126 -10.879 1.00 94.69 91 ARG A CA 1
ATOM 720 C C . ARG A 1 91 ? 19.488 -7.624 -11.940 1.00 94.69 91 ARG A C 1
ATOM 722 O O . ARG A 1 91 ? 20.687 -7.604 -11.678 1.00 94.69 91 ARG A O 1
ATOM 729 N N . ALA A 1 92 ? 18.998 -7.177 -13.096 1.00 94.69 92 ALA A N 1
ATOM 730 C CA . ALA A 1 92 ? 19.830 -6.601 -14.152 1.00 94.69 92 ALA A CA 1
ATOM 731 C C . ALA A 1 92 ? 20.559 -5.306 -13.732 1.00 94.69 92 ALA A C 1
ATOM 733 O O . ALA A 1 92 ? 21.571 -4.962 -14.337 1.00 94.69 92 ALA A O 1
ATOM 734 N N . LEU A 1 93 ? 20.087 -4.606 -12.691 1.00 92.25 93 LEU A N 1
ATOM 735 C CA . LEU A 1 93 ? 20.747 -3.413 -12.139 1.00 92.25 93 LEU A CA 1
ATOM 736 C C . LEU A 1 93 ? 21.885 -3.753 -11.161 1.00 92.25 93 LEU A C 1
ATOM 738 O O . LEU A 1 93 ? 22.654 -2.869 -10.771 1.00 92.25 93 LEU A O 1
ATOM 742 N N . ALA A 1 94 ? 22.002 -5.014 -10.734 1.00 93.88 94 ALA A N 1
ATOM 743 C CA . ALA A 1 94 ? 23.006 -5.428 -9.763 1.00 93.88 94 ALA A CA 1
ATOM 744 C C . ALA A 1 94 ? 24.428 -5.199 -10.302 1.00 93.88 94 ALA A C 1
ATOM 746 O O . ALA A 1 94 ? 24.779 -5.645 -11.391 1.00 93.88 94 ALA A O 1
ATOM 747 N N . GLY A 1 95 ? 25.259 -4.510 -9.516 1.00 91.44 95 GLY A N 1
ATOM 748 C CA . GLY A 1 95 ? 26.631 -4.165 -9.903 1.00 91.44 95 GLY A CA 1
ATOM 749 C C . GLY A 1 95 ? 26.752 -2.993 -10.884 1.00 91.44 95 GLY A C 1
ATOM 750 O O . GLY A 1 95 ? 27.868 -2.654 -11.253 1.00 91.44 95 GLY A O 1
ATOM 751 N N . GLY A 1 96 ? 25.643 -2.357 -11.284 1.00 89.88 96 GLY A N 1
ATOM 752 C CA . GLY A 1 96 ? 25.661 -1.199 -12.188 1.00 89.88 96 GLY A CA 1
ATOM 753 C C . GLY A 1 96 ? 25.953 0.146 -11.513 1.00 89.88 96 GLY A C 1
ATOM 754 O O . GLY A 1 96 ? 26.164 1.139 -12.203 1.00 89.88 96 GLY A O 1
ATOM 755 N N . TYR A 1 97 ? 25.944 0.207 -10.177 1.00 89.69 97 TYR A N 1
ATOM 756 C CA . TYR A 1 97 ? 26.282 1.423 -9.438 1.00 89.69 97 TYR A CA 1
ATOM 757 C C . TYR A 1 97 ? 27.798 1.552 -9.264 1.00 89.69 97 TYR A C 1
ATOM 759 O O . TYR A 1 97 ? 28.419 0.726 -8.595 1.00 89.69 97 TYR A O 1
ATOM 767 N N . GLU A 1 98 ? 28.367 2.634 -9.790 1.00 88.81 98 GLU A N 1
ATOM 768 C CA . GLU A 1 98 ? 29.723 3.088 -9.482 1.00 88.81 98 GLU A CA 1
ATOM 769 C C . GLU A 1 98 ? 29.639 4.415 -8.713 1.00 88.81 98 GLU A C 1
ATOM 771 O O . GLU A 1 98 ? 28.921 5.335 -9.114 1.00 88.81 98 GLU A O 1
ATOM 776 N N . MET A 1 99 ? 30.346 4.519 -7.581 1.00 87.31 99 MET A N 1
ATOM 777 C CA . MET A 1 99 ? 30.453 5.789 -6.856 1.00 87.31 99 MET A CA 1
ATOM 778 C C . MET A 1 99 ? 31.242 6.790 -7.701 1.00 87.31 99 MET A C 1
ATOM 780 O O . MET A 1 99 ? 32.252 6.430 -8.303 1.00 87.31 99 MET A O 1
ATOM 784 N N . ASN A 1 100 ? 30.813 8.053 -7.700 1.00 74.12 100 ASN A N 1
ATOM 785 C CA . ASN A 1 100 ? 31.624 9.124 -8.267 1.00 74.12 100 ASN A CA 1
ATOM 786 C C . ASN A 1 100 ? 32.933 9.218 -7.450 1.0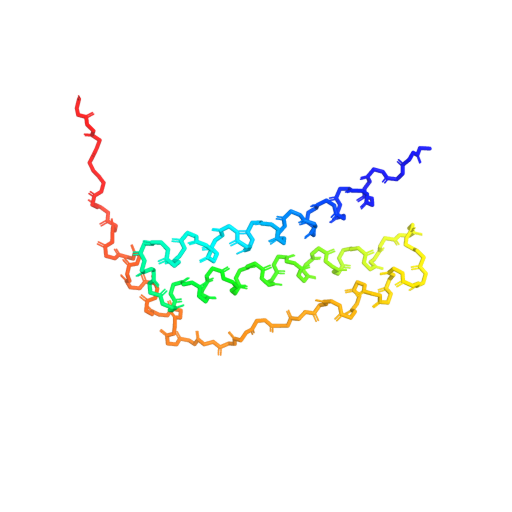0 74.12 100 ASN A C 1
ATOM 788 O O . ASN A 1 100 ? 32.828 9.325 -6.223 1.00 74.12 100 ASN A O 1
ATOM 792 N N . PRO A 1 101 ? 34.118 9.123 -8.083 1.00 71.69 101 PRO A N 1
ATOM 793 C CA . PRO A 1 101 ? 35.400 9.149 -7.381 1.00 71.69 101 PRO A CA 1
ATOM 794 C C . PRO A 1 101 ? 35.683 10.481 -6.677 1.00 71.69 101 PRO A C 1
ATOM 796 O O . PRO A 1 101 ? 35.182 11.533 -7.141 1.00 71.69 101 PRO A O 1
#

Sequence (101 aa):
QKDLDFLLTLGEIFTLIPYGQLICEQAALIGLPEDTLDQIFDVMIRDFSAYAAELHGKTSTTEAQAEWARSAITRPVVDQDRFDSVWEKTRALAGGYEMNP

Radius of gyration: 17.8 Å; Cα contacts (8 Å, |Δi|>4): 65; chains: 1; bounding box: 53×26×46 Å

Nearest PDB structures (foldseek):
  8h2i-assembly1_ch  TM=5.173E-01  e=7.803E+00  Paramecium bursaria Chlorella virus 1
  9gct-assembly1_i  TM=3.828E-01  e=3.463E+00  Enterobacteria phage P4

Secondary structure (DSSP, 8-state):
---HHHHHHHHHHHHHHHHHHHHHHHHHHHT--HHHHHHHHHHHHHHHHHHHHHHHH-TT--HHHHHHHHHH--PPPP-HHHHHHHHHHHHTTTT------

pLDDT: mean 94.12, std 6.82, range [54.34, 98.5]